Protein AF-A0A7S0TVT1-F1 (afdb_monomer_lite)

Structure (mmCIF, N/CA/C/O backbone):
data_AF-A0A7S0TVT1-F1
#
_entry.id   AF-A0A7S0TVT1-F1
#
loop_
_atom_site.group_PDB
_atom_site.id
_atom_site.type_symbol
_atom_site.label_atom_id
_atom_site.label_alt_id
_atom_site.label_comp_id
_atom_site.label_asym_id
_atom_site.label_entity_id
_atom_site.label_seq_id
_atom_site.pdbx_PDB_ins_code
_atom_site.Cartn_x
_atom_site.Cartn_y
_atom_site.Cartn_z
_atom_site.occupancy
_atom_site.B_iso_or_equiv
_atom_site.auth_seq_id
_atom_site.auth_comp_id
_atom_site.auth_asym_id
_atom_site.auth_atom_id
_atom_site.pdbx_PDB_model_num
ATOM 1 N N . MET A 1 1 ? 38.236 4.565 -8.431 1.00 35.81 1 MET A N 1
ATOM 2 C CA . MET A 1 1 ? 38.720 3.664 -9.499 1.00 35.81 1 MET A CA 1
ATOM 3 C C . MET A 1 1 ? 38.712 4.490 -10.775 1.00 35.81 1 MET A C 1
ATOM 5 O O . MET A 1 1 ? 37.723 5.168 -11.005 1.00 35.81 1 MET A O 1
ATOM 9 N N . TYR A 1 2 ? 39.865 4.589 -11.428 1.00 26.00 2 TYR A N 1
ATOM 10 C CA . TYR A 1 2 ? 40.323 5.717 -12.256 1.00 26.00 2 TYR A CA 1
ATOM 11 C C . TYR A 1 2 ? 39.729 5.741 -13.681 1.00 26.00 2 TYR A C 1
ATOM 13 O O . TYR A 1 2 ? 39.621 4.686 -14.297 1.00 26.00 2 TYR A O 1
ATOM 21 N N . CYS A 1 3 ? 39.462 6.937 -14.221 1.00 30.03 3 CYS A N 1
ATOM 22 C CA . CYS A 1 3 ? 39.584 7.220 -15.657 1.00 30.03 3 CYS A CA 1
ATOM 23 C C . CYS A 1 3 ? 40.890 8.002 -15.843 1.00 30.03 3 CYS A C 1
ATOM 25 O O . CYS A 1 3 ? 41.070 9.037 -15.202 1.00 30.03 3 CYS A O 1
ATOM 27 N N . ASP A 1 4 ? 41.799 7.478 -16.662 1.00 28.83 4 ASP A N 1
ATOM 28 C CA . ASP A 1 4 ? 43.035 8.153 -17.061 1.00 28.83 4 ASP A CA 1
ATOM 29 C C . ASP A 1 4 ? 42.751 9.072 -18.263 1.00 28.83 4 ASP A C 1
ATOM 31 O O . ASP A 1 4 ? 41.977 8.716 -19.151 1.00 28.83 4 ASP A O 1
ATOM 35 N N . GLN A 1 5 ? 43.298 10.287 -18.234 1.00 43.41 5 GLN A N 1
ATOM 36 C CA . GLN A 1 5 ? 42.805 11.474 -18.951 1.00 43.41 5 GLN A CA 1
ATOM 37 C C . GLN A 1 5 ? 43.668 11.910 -20.147 1.00 43.41 5 GLN A C 1
ATOM 39 O O . GLN A 1 5 ? 43.619 13.071 -20.550 1.00 43.41 5 GLN A O 1
ATOM 44 N N . THR A 1 6 ? 44.448 11.028 -20.762 1.00 43.75 6 THR A N 1
ATOM 45 C CA . THR A 1 6 ? 45.320 11.433 -21.874 1.00 43.75 6 THR A CA 1
ATOM 46 C C . THR A 1 6 ? 45.141 10.542 -23.091 1.00 43.75 6 THR A C 1
ATOM 48 O O . THR A 1 6 ? 45.865 9.570 -23.244 1.00 43.75 6 THR A O 1
ATOM 51 N N . GLU A 1 7 ? 44.184 10.889 -23.955 1.00 38.06 7 GLU A N 1
ATOM 52 C CA . GLU A 1 7 ? 44.387 10.988 -25.408 1.00 38.06 7 GLU A CA 1
ATOM 53 C C . GLU A 1 7 ? 43.174 11.675 -26.066 1.00 38.06 7 GLU A C 1
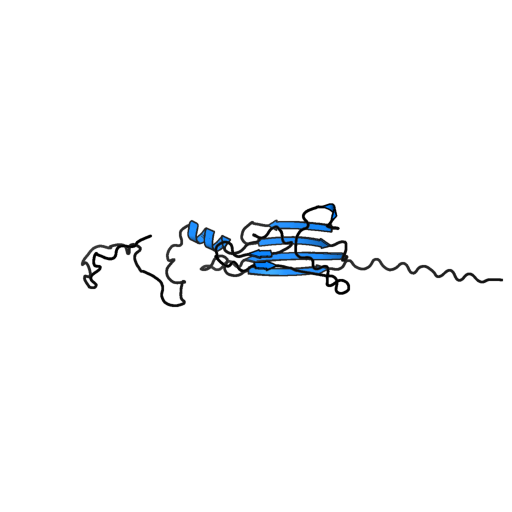ATOM 55 O O . GLU A 1 7 ? 42.013 11.484 -25.715 1.00 38.06 7 GLU A O 1
ATOM 60 N N . THR A 1 8 ? 43.491 12.618 -26.939 1.00 38.31 8 THR A N 1
ATOM 61 C CA . THR A 1 8 ? 42.702 13.778 -27.360 1.00 38.31 8 THR A CA 1
ATOM 62 C C . THR A 1 8 ? 41.548 13.460 -28.311 1.00 38.31 8 THR A C 1
ATOM 64 O O . THR A 1 8 ? 41.773 12.909 -29.387 1.00 38.31 8 THR A O 1
ATOM 67 N N . CYS A 1 9 ? 40.344 13.955 -28.010 1.00 34.72 9 CYS A N 1
ATOM 68 C CA . CYS A 1 9 ? 39.294 14.144 -29.014 1.00 34.72 9 CYS A CA 1
ATOM 69 C C . CYS A 1 9 ? 39.375 15.594 -29.528 1.00 34.72 9 CYS A C 1
ATOM 71 O O . CYS A 1 9 ? 38.790 16.508 -28.949 1.00 34.72 9 CYS A O 1
ATOM 73 N N . GLU A 1 10 ? 40.175 15.830 -30.573 1.00 35.28 10 GLU A N 1
ATOM 74 C CA . GLU A 1 10 ? 40.177 17.115 -31.282 1.00 35.28 10 GLU A CA 1
ATOM 75 C C . GLU A 1 10 ? 38.847 17.299 -32.027 1.00 35.28 10 GLU A C 1
ATOM 77 O O . GLU A 1 10 ? 38.457 16.492 -32.876 1.00 35.28 10 GLU A O 1
ATOM 82 N N . SER A 1 11 ? 38.149 18.393 -31.730 1.00 40.47 11 SER A N 1
ATOM 83 C CA . SER A 1 11 ? 36.954 18.807 -32.453 1.00 40.47 11 SER A CA 1
ATOM 84 C C . SER A 1 11 ? 37.325 19.301 -33.860 1.00 40.47 11 SER A C 1
ATOM 86 O O . SER A 1 11 ? 38.210 20.136 -34.029 1.00 40.47 11 SER A O 1
ATOM 88 N N . GLY A 1 12 ? 36.626 18.817 -34.897 1.00 40.41 12 GLY A N 1
ATOM 89 C CA . GLY A 1 12 ? 36.567 19.545 -36.176 1.00 40.41 12 GLY A CA 1
ATOM 90 C C . GLY A 1 12 ? 36.900 18.822 -37.486 1.00 40.41 12 GLY A C 1
ATOM 91 O O . GLY A 1 12 ? 37.073 19.508 -38.491 1.00 40.41 12 GLY A O 1
ATOM 92 N N . LYS A 1 13 ? 36.933 17.484 -37.573 1.00 33.34 13 LYS A N 1
ATOM 93 C CA . LYS A 1 13 ? 37.026 16.798 -38.883 1.00 33.34 13 LYS A CA 1
ATOM 94 C C . LYS A 1 13 ? 35.734 16.055 -39.232 1.00 33.34 13 LYS A C 1
ATOM 96 O O . LYS A 1 13 ? 35.492 14.948 -38.771 1.00 33.34 13 LYS A O 1
ATOM 101 N N . ARG A 1 14 ? 34.913 16.656 -40.107 1.00 36.62 14 ARG A N 1
ATOM 102 C CA . ARG A 1 14 ? 33.867 15.936 -40.859 1.00 36.62 14 ARG A CA 1
ATOM 103 C C . ARG A 1 14 ? 34.554 14.899 -41.751 1.00 36.62 14 ARG A C 1
ATOM 105 O O . ARG A 1 14 ? 35.272 15.292 -42.673 1.00 36.62 14 ARG A O 1
ATOM 112 N N . SER A 1 15 ? 34.328 13.605 -41.520 1.00 36.50 15 SER A N 1
ATOM 113 C CA . SER A 1 15 ? 34.697 12.600 -42.519 1.00 36.50 15 SER A CA 1
ATOM 114 C C . SER A 1 15 ? 33.777 12.759 -43.736 1.00 36.50 15 SER A C 1
ATOM 116 O O . SER A 1 15 ? 32.556 12.894 -43.628 1.00 36.50 15 SER A O 1
ATOM 118 N N . LYS A 1 16 ? 34.383 12.843 -44.921 1.00 37.91 16 LYS A N 1
ATOM 119 C CA . LYS A 1 16 ? 33.671 12.781 -46.196 1.00 37.91 16 LYS A CA 1
ATOM 120 C C . LYS A 1 16 ? 33.457 11.308 -46.538 1.00 37.91 16 LYS A C 1
ATOM 122 O O . LYS A 1 16 ? 34.429 10.607 -46.786 1.00 37.91 16 LYS A O 1
ATOM 127 N N . GLY A 1 17 ? 32.194 10.902 -46.640 1.00 39.94 17 GLY A N 1
ATOM 128 C CA . GLY A 1 17 ? 31.786 9.649 -47.273 1.00 39.94 17 GLY A CA 1
ATOM 129 C C . GLY A 1 17 ? 31.645 8.465 -46.316 1.00 39.94 17 GLY A C 1
ATOM 130 O O . GLY A 1 17 ? 32.581 8.103 -45.615 1.00 39.94 17 GLY A O 1
ATOM 131 N N . GLY A 1 18 ? 30.467 7.838 -46.364 1.00 34.38 18 GLY A N 1
ATOM 132 C CA . GLY A 1 18 ? 30.151 6.592 -45.666 1.00 34.38 18 GLY A CA 1
ATOM 133 C C . GLY A 1 18 ? 29.549 6.821 -44.283 1.00 34.38 18 GLY A C 1
ATOM 134 O O . GLY A 1 18 ? 30.147 7.474 -43.438 1.00 34.38 18 GLY A O 1
ATOM 135 N N . ALA A 1 19 ? 28.344 6.296 -44.068 1.00 43.12 19 ALA A N 1
ATOM 136 C CA . ALA A 1 19 ? 27.650 6.313 -42.789 1.00 43.12 19 ALA A CA 1
ATOM 137 C C . ALA A 1 19 ? 28.534 5.705 -41.684 1.00 43.12 19 ALA A C 1
ATOM 139 O O . ALA A 1 19 ? 28.788 4.503 -41.687 1.00 43.12 19 ALA A O 1
ATOM 140 N N . VAL A 1 20 ? 29.002 6.533 -40.748 1.00 36.84 20 VAL A N 1
ATOM 141 C CA . VAL A 1 20 ? 29.665 6.079 -39.521 1.00 36.84 20 VAL A CA 1
ATOM 142 C C . VAL A 1 20 ? 28.691 6.310 -38.376 1.00 36.84 20 VAL A C 1
ATOM 144 O O . VAL A 1 20 ? 28.258 7.434 -38.128 1.00 36.84 20 VAL A O 1
ATOM 147 N N . ALA A 1 21 ? 28.306 5.205 -37.746 1.00 34.56 21 ALA A N 1
ATOM 148 C CA . ALA A 1 21 ? 27.461 5.136 -36.570 1.00 34.56 21 ALA A CA 1
ATOM 149 C C . ALA A 1 21 ? 27.949 6.092 -35.470 1.00 34.56 21 ALA A C 1
ATOM 151 O O . ALA A 1 21 ? 29.133 6.097 -35.134 1.00 34.56 21 ALA A O 1
ATOM 152 N N . CYS A 1 22 ? 27.035 6.855 -34.866 1.00 34.41 22 CYS A N 1
ATOM 153 C CA . CYS A 1 22 ? 27.305 7.477 -33.574 1.00 34.41 22 CYS A CA 1
ATOM 154 C C . CYS A 1 22 ? 27.362 6.368 -32.517 1.00 34.41 22 CYS A C 1
ATOM 156 O O . CYS A 1 22 ? 26.340 5.946 -31.979 1.00 34.41 22 CYS A O 1
ATOM 158 N N . ALA A 1 23 ? 28.569 5.871 -32.261 1.00 35.09 23 ALA A N 1
ATOM 159 C CA . ALA A 1 23 ? 28.887 5.087 -31.084 1.00 35.09 23 ALA A CA 1
ATOM 160 C C . ALA A 1 23 ? 28.857 6.004 -29.849 1.00 35.09 23 ALA A C 1
ATOM 162 O O . ALA A 1 23 ? 29.608 6.968 -29.778 1.00 35.09 23 ALA A O 1
ATOM 163 N N . ALA A 1 24 ? 27.923 5.719 -28.943 1.00 41.53 24 ALA A N 1
ATOM 164 C CA . ALA A 1 24 ? 28.052 5.629 -27.482 1.00 41.53 24 ALA A CA 1
ATOM 165 C C . ALA A 1 24 ? 28.896 6.623 -26.639 1.00 41.53 24 ALA A C 1
ATOM 167 O O . ALA A 1 24 ? 29.018 6.363 -25.450 1.00 41.53 24 ALA A O 1
ATOM 168 N N . ASP A 1 25 ? 29.400 7.750 -27.147 1.00 42.38 25 ASP A N 1
ATOM 169 C CA . ASP A 1 25 ? 30.189 8.706 -26.345 1.00 42.38 25 ASP A CA 1
ATOM 170 C C . ASP A 1 25 ? 29.681 10.152 -26.461 1.00 42.38 25 ASP A C 1
ATOM 172 O O . ASP A 1 25 ? 30.307 11.032 -27.051 1.00 42.38 25 ASP A O 1
ATOM 176 N N . CYS A 1 26 ? 28.543 10.437 -25.831 1.00 33.75 26 CYS A N 1
ATOM 177 C CA . CYS A 1 26 ? 28.259 11.795 -25.363 1.00 33.75 26 CYS A CA 1
ATOM 178 C C . CYS A 1 26 ? 28.055 11.767 -23.846 1.00 33.75 26 CYS A C 1
ATOM 180 O O . CYS A 1 26 ? 27.252 11.000 -23.322 1.00 33.75 26 CYS A O 1
ATOM 182 N N . GLY A 1 27 ? 28.889 12.554 -23.163 1.00 32.09 27 GLY A N 1
ATOM 183 C CA . GLY A 1 27 ? 29.072 12.556 -21.722 1.00 32.09 27 GLY A CA 1
ATOM 184 C C . GLY A 1 27 ? 27.882 13.060 -20.905 1.00 32.09 27 GLY A C 1
ATOM 185 O O . GLY A 1 27 ? 26.773 13.254 -21.393 1.00 32.09 27 GLY A O 1
ATOM 186 N N . VAL A 1 28 ? 28.171 13.235 -19.615 1.00 36.97 28 VAL A N 1
ATOM 187 C CA . VAL A 1 28 ? 27.270 13.665 -18.540 1.00 36.97 28 VAL A CA 1
ATOM 188 C C . VAL A 1 28 ? 26.252 14.709 -19.010 1.00 36.97 28 VAL A C 1
ATOM 190 O O . VAL A 1 28 ? 26.617 15.765 -19.521 1.00 36.97 28 VAL A O 1
ATOM 193 N N . CYS A 1 29 ? 24.972 14.408 -18.788 1.00 33.81 29 CYS A N 1
ATOM 194 C CA . CYS A 1 29 ? 23.872 15.336 -19.000 1.00 33.81 29 CYS A CA 1
ATOM 195 C C . CYS A 1 29 ? 23.938 16.419 -17.917 1.00 33.81 29 CYS A C 1
ATOM 197 O O . CYS A 1 29 ? 23.536 16.189 -16.777 1.00 33.81 29 CYS A O 1
ATOM 199 N N . GLU A 1 30 ? 24.472 17.586 -18.255 1.00 38.09 30 GLU A N 1
ATOM 200 C CA . GLU A 1 30 ? 24.262 18.794 -17.466 1.00 38.09 30 GLU A CA 1
ATOM 201 C C . GLU A 1 30 ? 22.985 19.466 -17.998 1.00 38.09 30 GLU A C 1
ATOM 203 O O . GLU A 1 30 ? 22.888 19.757 -19.191 1.00 38.09 30 GLU A O 1
ATOM 208 N N . SER A 1 31 ? 22.012 19.674 -17.104 1.00 38.12 31 SER A N 1
ATOM 209 C CA . SER A 1 31 ? 20.649 20.222 -17.283 1.00 38.12 31 SER A CA 1
ATOM 210 C C . SER A 1 31 ? 19.486 19.212 -17.305 1.00 38.12 31 SER A C 1
ATOM 212 O O . SER A 1 31 ? 19.584 18.099 -17.818 1.00 38.12 31 SER A O 1
ATOM 214 N N . ASP A 1 32 ? 18.380 19.643 -16.685 1.00 37.50 32 ASP A N 1
ATOM 215 C CA . ASP A 1 32 ? 17.195 18.912 -16.197 1.00 37.50 32 ASP A CA 1
ATOM 216 C C . ASP A 1 32 ? 16.310 18.220 -17.261 1.00 37.50 32 ASP A C 1
ATOM 218 O O . ASP A 1 32 ? 15.086 18.154 -17.137 1.00 37.50 32 ASP A O 1
ATOM 222 N N . GLN A 1 33 ? 16.895 17.665 -18.320 1.00 42.84 33 GLN A N 1
ATOM 223 C CA . GLN A 1 33 ? 16.172 16.934 -19.363 1.00 42.84 33 GLN A CA 1
ATOM 224 C C . GLN A 1 33 ? 16.833 15.585 -19.665 1.00 42.84 33 GLN A C 1
ATOM 226 O O . GLN A 1 33 ? 17.321 15.329 -20.762 1.00 42.84 33 GLN A O 1
ATOM 231 N N . ALA A 1 34 ? 16.769 14.662 -18.704 1.00 41.03 34 ALA A N 1
ATOM 232 C CA . ALA A 1 34 ? 17.115 13.248 -18.885 1.00 41.03 34 ALA A CA 1
ATOM 233 C C . ALA A 1 34 ? 16.069 12.465 -19.723 1.00 41.03 34 ALA A C 1
ATOM 235 O O . ALA A 1 34 ? 15.710 11.338 -19.386 1.00 41.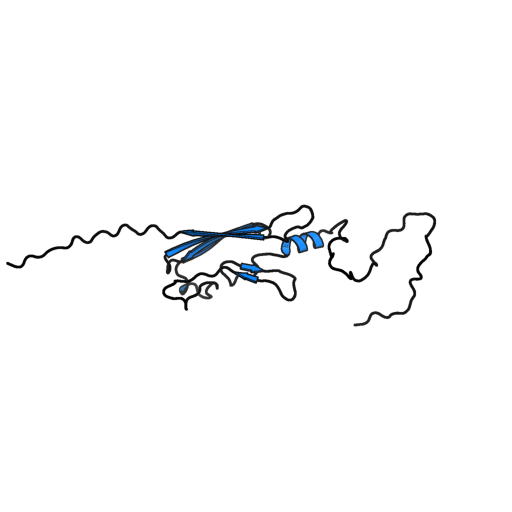03 34 ALA A O 1
ATOM 236 N N . LEU A 1 35 ? 15.534 13.069 -20.791 1.00 44.19 35 LEU A N 1
ATOM 237 C CA . LEU A 1 35 ? 14.428 12.528 -21.598 1.00 44.19 35 LEU A CA 1
ATOM 238 C C . LEU A 1 35 ? 14.769 12.329 -23.086 1.00 44.19 35 LEU A C 1
ATOM 240 O O . LEU A 1 35 ? 13.912 11.877 -23.839 1.00 44.19 35 LEU A O 1
ATOM 244 N N . GLN A 1 36 ? 16.002 12.614 -23.521 1.00 37.62 36 GLN A N 1
ATOM 245 C CA . GLN A 1 36 ? 16.337 12.713 -24.951 1.00 37.62 36 GLN A CA 1
ATOM 246 C C . GLN A 1 36 ? 17.435 11.742 -25.447 1.00 37.62 36 GLN A C 1
ATOM 248 O O . GLN A 1 36 ? 18.129 12.073 -26.404 1.00 37.62 36 GLN A O 1
ATOM 253 N N . CYS A 1 37 ? 17.597 10.545 -24.861 1.00 40.78 37 CYS A N 1
ATOM 254 C CA . CYS A 1 37 ? 18.607 9.571 -25.335 1.00 40.78 37 CYS A CA 1
ATOM 255 C C . CYS A 1 37 ? 18.092 8.161 -25.699 1.00 40.78 37 CYS A C 1
ATOM 257 O O . CYS A 1 37 ? 18.888 7.347 -26.158 1.00 40.78 37 CYS A O 1
ATOM 259 N N . ASP A 1 38 ? 16.796 7.855 -25.592 1.00 44.06 38 ASP A N 1
ATOM 260 C CA . ASP A 1 38 ? 16.301 6.483 -25.814 1.00 44.06 38 ASP A CA 1
ATOM 261 C C . ASP A 1 38 ? 15.573 6.344 -27.163 1.00 44.06 38 ASP A C 1
ATOM 263 O O . ASP A 1 38 ? 14.367 6.110 -27.215 1.00 44.06 38 ASP A O 1
ATOM 267 N N . ALA A 1 39 ? 16.291 6.503 -28.280 1.00 44.69 39 ALA A N 1
ATOM 268 C CA . ALA A 1 39 ? 15.697 6.295 -29.608 1.00 44.69 39 ALA A CA 1
ATOM 269 C C . ALA A 1 39 ? 15.439 4.811 -29.941 1.00 44.69 39 ALA A C 1
ATOM 271 O O . ALA A 1 39 ? 14.624 4.541 -30.812 1.00 44.69 39 ALA A O 1
ATOM 272 N N . GLU A 1 40 ? 16.027 3.856 -29.210 1.00 50.34 40 GLU A N 1
ATOM 273 C CA . GLU A 1 40 ? 15.611 2.445 -29.190 1.00 50.34 40 GLU A CA 1
ATOM 274 C C . GLU A 1 40 ? 15.897 1.859 -27.799 1.00 50.34 40 GLU A C 1
ATOM 276 O O . GLU A 1 40 ? 16.964 1.305 -27.536 1.00 50.34 40 GLU A O 1
ATOM 281 N N . ALA A 1 41 ? 14.966 2.028 -26.856 1.00 57.38 41 ALA A N 1
ATOM 282 C CA . ALA A 1 41 ? 15.104 1.431 -25.532 1.00 57.38 41 ALA A CA 1
ATOM 283 C C . ALA A 1 41 ? 15.167 -0.103 -25.660 1.00 57.38 41 ALA A C 1
ATOM 285 O O . ALA A 1 41 ? 14.171 -0.754 -25.980 1.00 57.38 41 ALA A O 1
ATOM 286 N N . GLY A 1 42 ? 16.340 -0.686 -25.398 1.00 65.75 42 GLY A N 1
ATOM 287 C CA . GLY A 1 42 ? 16.508 -2.136 -25.334 1.00 65.75 42 GLY A CA 1
ATOM 288 C C . GLY A 1 42 ? 15.556 -2.780 -24.316 1.00 65.75 42 GLY A C 1
ATOM 289 O O . GLY A 1 42 ? 15.042 -2.121 -23.408 1.00 65.75 42 GLY A O 1
ATOM 290 N N . PHE A 1 43 ? 15.332 -4.091 -24.444 1.00 69.81 43 PHE A N 1
ATOM 291 C CA . PHE A 1 43 ? 14.413 -4.853 -23.582 1.00 69.81 43 PHE A CA 1
ATOM 292 C C . PHE A 1 43 ? 14.637 -4.604 -22.079 1.00 69.81 43 PHE A C 1
ATOM 294 O O . PHE A 1 43 ? 13.673 -4.452 -21.327 1.00 69.81 43 PHE A O 1
ATOM 301 N N . ASP A 1 44 ? 15.897 -4.504 -21.650 1.00 78.69 44 ASP A N 1
ATOM 302 C CA . ASP A 1 44 ? 16.260 -4.239 -20.255 1.00 78.69 44 ASP A CA 1
ATOM 303 C C . ASP A 1 44 ? 15.789 -2.857 -19.774 1.00 78.69 44 ASP A C 1
ATOM 305 O O . ASP A 1 44 ? 15.189 -2.734 -18.705 1.00 78.69 44 ASP A O 1
ATOM 309 N N . THR A 1 45 ? 15.952 -1.819 -20.599 1.00 77.62 45 THR A N 1
ATOM 310 C CA . THR A 1 45 ? 15.493 -0.458 -20.289 1.00 77.62 45 THR A CA 1
ATOM 311 C C . THR A 1 45 ? 13.975 -0.408 -20.141 1.00 77.62 45 THR A 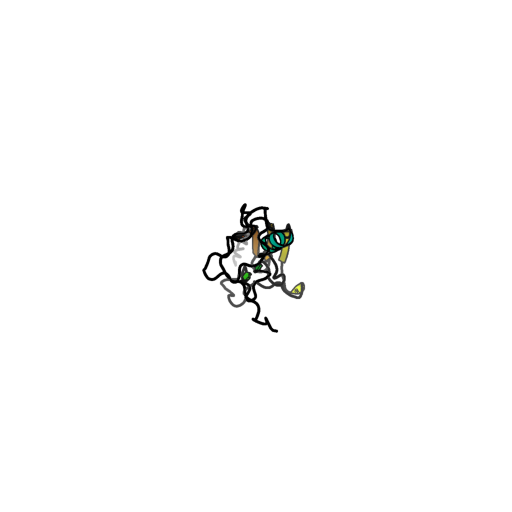C 1
ATOM 313 O O . THR A 1 45 ? 13.464 0.155 -19.168 1.00 77.62 45 THR A O 1
ATOM 316 N N . LEU A 1 46 ? 13.240 -1.058 -21.048 1.00 78.12 46 LEU A N 1
ATOM 317 C CA . LEU A 1 46 ? 11.778 -1.143 -20.986 1.00 78.12 46 LEU A CA 1
ATOM 318 C C . LEU A 1 46 ? 11.297 -1.916 -19.750 1.00 78.12 46 LEU A C 1
ATOM 320 O O . LEU A 1 46 ? 10.366 -1.482 -19.064 1.00 78.12 46 LEU A O 1
ATOM 324 N N . TYR A 1 47 ? 11.950 -3.034 -19.428 1.00 81.62 47 TYR A N 1
ATOM 325 C CA . TYR A 1 47 ? 11.652 -3.816 -18.231 1.00 81.62 47 TYR A CA 1
ATOM 326 C C . TYR A 1 47 ? 11.926 -3.017 -16.952 1.00 81.62 47 TYR A C 1
ATOM 328 O O . TYR A 1 47 ? 11.069 -2.946 -16.066 1.00 81.62 47 TYR A O 1
ATOM 336 N N . ARG A 1 48 ? 13.085 -2.355 -16.869 1.00 81.06 48 ARG A N 1
ATOM 337 C CA . ARG A 1 48 ? 13.460 -1.506 -15.735 1.00 81.06 48 ARG A CA 1
ATOM 338 C C . ARG A 1 48 ? 12.459 -0.377 -15.539 1.00 81.06 48 ARG A C 1
ATOM 340 O O . ARG A 1 48 ? 12.021 -0.169 -14.410 1.00 81.06 48 ARG A O 1
ATOM 347 N N . ASN A 1 49 ? 12.054 0.290 -16.622 1.00 82.06 49 ASN A N 1
ATOM 348 C CA . ASN A 1 49 ? 11.045 1.348 -16.593 1.00 82.06 49 ASN A CA 1
ATOM 349 C C . ASN A 1 49 ? 9.714 0.819 -16.049 1.00 82.06 49 ASN A C 1
ATOM 351 O O . ASN A 1 49 ? 9.219 1.316 -15.036 1.00 82.06 49 ASN A O 1
ATOM 355 N N . ARG A 1 50 ? 9.214 -0.291 -16.607 1.00 82.69 50 ARG A N 1
ATOM 356 C CA . ARG A 1 50 ? 7.982 -0.939 -16.139 1.00 82.69 50 ARG A CA 1
ATOM 357 C C . ARG A 1 50 ? 8.048 -1.359 -14.674 1.00 82.69 50 ARG A C 1
ATOM 359 O O . ARG A 1 50 ? 7.014 -1.355 -14.015 1.00 82.69 50 ARG A O 1
ATOM 366 N N . MET A 1 51 ? 9.219 -1.719 -14.152 1.00 87.75 51 MET A N 1
ATOM 367 C CA . MET A 1 51 ? 9.401 -2.190 -12.774 1.00 87.75 51 MET A CA 1
ATOM 368 C C . MET A 1 51 ? 9.827 -1.092 -11.785 1.00 87.75 51 MET A C 1
ATOM 370 O O . MET A 1 51 ? 10.071 -1.418 -10.620 1.00 87.75 51 MET A O 1
ATOM 374 N N . LYS A 1 52 ? 9.880 0.186 -12.198 1.00 88.31 52 LYS A N 1
ATOM 375 C CA . LYS A 1 52 ? 10.249 1.325 -11.330 1.00 88.31 52 LYS A CA 1
ATOM 376 C C . LYS A 1 52 ? 9.430 1.356 -10.041 1.00 88.31 52 LYS A C 1
ATOM 378 O O . LYS A 1 52 ? 10.010 1.344 -8.960 1.00 88.31 52 LYS A O 1
ATOM 383 N N . TRP A 1 53 ? 8.104 1.310 -10.151 1.00 91.62 53 TRP A N 1
ATOM 384 C CA . TRP A 1 53 ? 7.181 1.286 -9.012 1.00 91.62 53 TRP A CA 1
ATOM 385 C C . TRP A 1 53 ? 6.484 -0.057 -8.871 1.00 91.62 53 TRP A C 1
ATOM 387 O O . TRP A 1 53 ? 6.127 -0.683 -9.870 1.00 91.62 53 TRP A O 1
ATOM 397 N N . GLY A 1 54 ? 6.233 -0.475 -7.637 1.00 93.19 54 GLY A N 1
ATOM 398 C CA . GLY A 1 54 ? 5.462 -1.678 -7.350 1.00 93.19 54 GLY A CA 1
ATOM 399 C C . GLY A 1 54 ? 5.244 -1.888 -5.859 1.00 93.19 54 GLY A C 1
ATOM 400 O O . GLY A 1 54 ? 5.697 -1.101 -5.026 1.00 93.19 54 GLY A O 1
ATOM 401 N N . THR A 1 55 ? 4.568 -2.980 -5.531 1.00 95.12 55 THR A N 1
ATOM 402 C CA . THR A 1 55 ? 4.195 -3.418 -4.178 1.00 95.12 55 THR A CA 1
ATOM 403 C C . THR A 1 55 ? 5.366 -4.096 -3.447 1.00 95.12 55 THR A C 1
ATOM 405 O O . THR A 1 55 ? 5.240 -5.161 -2.853 1.00 95.12 55 THR A O 1
ATOM 408 N N . TYR A 1 56 ? 6.555 -3.485 -3.495 1.00 94.62 56 TYR A N 1
ATOM 409 C CA . TYR A 1 56 ? 7.814 -4.100 -3.043 1.00 94.62 56 TYR A CA 1
ATOM 410 C C . TYR A 1 56 ? 8.062 -4.053 -1.525 1.00 94.62 56 TYR A C 1
ATOM 412 O O . TYR A 1 56 ? 9.153 -4.401 -1.075 1.00 94.62 56 TYR A O 1
ATOM 420 N N . ALA A 1 57 ? 7.089 -3.617 -0.723 1.00 94.56 57 ALA A N 1
ATOM 421 C CA . ALA A 1 57 ? 7.162 -3.640 0.738 1.00 94.56 57 ALA A CA 1
ATOM 422 C C . ALA A 1 57 ? 6.073 -4.576 1.311 1.00 94.56 57 ALA A C 1
ATOM 424 O O . ALA A 1 57 ? 5.054 -4.105 1.813 1.00 94.56 57 ALA A O 1
ATOM 425 N N . PRO A 1 58 ? 6.289 -5.908 1.256 1.00 93.31 58 PRO A N 1
ATOM 426 C CA . PRO A 1 58 ? 5.282 -6.914 1.624 1.00 93.31 58 PRO A CA 1
ATOM 427 C C . PRO A 1 58 ? 4.955 -6.965 3.125 1.00 93.31 58 PRO A C 1
ATOM 429 O O . PRO A 1 58 ? 3.961 -7.562 3.515 1.00 93.31 58 PRO A O 1
ATOM 432 N N . HIS A 1 59 ? 5.776 -6.340 3.974 1.00 93.62 59 HIS A N 1
ATOM 433 C CA . HIS A 1 59 ? 5.520 -6.209 5.412 1.00 93.62 59 HIS A CA 1
ATOM 434 C C . HIS A 1 59 ? 4.450 -5.148 5.737 1.00 93.62 59 HIS A C 1
ATOM 436 O O . HIS A 1 59 ? 4.068 -4.993 6.895 1.00 93.62 59 HIS A O 1
ATOM 442 N N . LEU A 1 60 ? 3.988 -4.390 4.738 1.00 95.75 60 LEU A N 1
ATOM 443 C CA . LEU A 1 60 ? 2.930 -3.390 4.856 1.00 95.75 60 LEU A CA 1
ATOM 444 C C . LEU A 1 60 ? 1.675 -3.890 4.151 1.00 95.75 60 LEU A C 1
ATOM 446 O O . LEU A 1 60 ? 1.775 -4.533 3.108 1.00 95.75 60 LEU A O 1
ATOM 450 N N . PHE A 1 61 ? 0.501 -3.552 4.686 1.00 94.88 61 PHE A N 1
ATOM 451 C CA . PHE A 1 61 ? -0.766 -4.004 4.112 1.00 94.88 61 PHE A CA 1
ATOM 452 C C . PHE A 1 61 ? -0.930 -3.556 2.663 1.00 94.88 61 PHE A C 1
ATOM 454 O O . PHE A 1 61 ? -1.160 -4.393 1.802 1.00 94.88 61 PHE A O 1
ATOM 461 N N . CYS A 1 62 ? -0.774 -2.263 2.387 1.00 95.75 62 CYS A N 1
ATOM 462 C CA . CYS A 1 62 ? -0.844 -1.715 1.038 1.00 95.75 62 CYS A CA 1
ATOM 463 C C . CYS A 1 62 ? 0.215 -0.627 0.893 1.00 95.75 62 CYS A C 1
ATOM 465 O O . CYS A 1 62 ? 0.139 0.411 1.553 1.00 95.75 62 CYS A O 1
ATOM 467 N N . SER A 1 63 ? 1.204 -0.864 0.033 1.00 95.62 63 SER A N 1
ATOM 468 C CA . SER A 1 63 ? 2.303 0.071 -0.187 1.00 95.62 63 SER A CA 1
ATOM 469 C C . SER A 1 63 ? 2.800 0.071 -1.630 1.00 95.62 63 SER A C 1
ATOM 471 O O . SER A 1 63 ? 2.679 -0.921 -2.349 1.00 95.62 63 SER A O 1
ATOM 473 N N . VAL A 1 64 ? 3.380 1.198 -2.044 1.00 95.31 64 VAL A N 1
ATOM 474 C CA . VAL A 1 64 ? 4.032 1.387 -3.342 1.00 95.31 64 VAL A CA 1
ATOM 475 C C . VAL A 1 64 ? 5.425 1.954 -3.095 1.00 95.31 64 VAL A C 1
ATOM 477 O O . VAL A 1 64 ? 5.581 2.956 -2.397 1.00 95.31 64 VAL A O 1
ATOM 480 N N . ARG A 1 65 ? 6.451 1.304 -3.649 1.00 93.62 65 ARG A N 1
ATOM 481 C CA . ARG A 1 65 ? 7.861 1.660 -3.446 1.00 93.62 65 ARG A CA 1
ATOM 482 C C . ARG A 1 65 ? 8.608 1.744 -4.770 1.00 93.62 65 ARG A C 1
ATOM 484 O O . ARG A 1 65 ? 8.380 0.926 -5.663 1.00 93.62 65 ARG A O 1
ATOM 491 N N . HIS A 1 66 ? 9.541 2.687 -4.868 1.00 91.06 66 HIS A N 1
ATOM 492 C CA . HIS A 1 66 ? 10.481 2.744 -5.985 1.00 91.06 66 HIS A CA 1
ATOM 493 C C . HIS A 1 66 ? 11.577 1.665 -5.848 1.00 91.06 66 HIS A C 1
ATOM 495 O O . HIS A 1 66 ? 12.203 1.544 -4.795 1.00 91.06 66 HIS A O 1
ATOM 501 N N . LYS A 1 67 ? 11.844 0.883 -6.902 1.00 87.44 67 LYS A N 1
ATOM 502 C CA . LYS A 1 67 ? 12.761 -0.275 -6.863 1.00 87.44 67 LYS A CA 1
ATOM 503 C C . LYS A 1 67 ? 14.243 0.100 -6.864 1.00 87.44 67 LYS A C 1
ATOM 505 O O . LYS A 1 67 ? 15.019 -0.499 -6.133 1.00 87.44 67 LYS A O 1
ATOM 510 N N . THR A 1 68 ? 14.639 1.049 -7.713 1.00 79.88 68 THR A N 1
ATOM 511 C CA . THR A 1 68 ? 16.055 1.280 -8.073 1.00 79.88 68 THR A CA 1
ATOM 512 C C . THR A 1 68 ? 16.649 2.587 -7.550 1.00 79.88 68 THR A C 1
ATOM 514 O O . THR A 1 68 ? 17.826 2.844 -7.774 1.00 79.88 68 THR A O 1
ATOM 517 N N . HIS A 1 69 ? 15.866 3.429 -6.870 1.00 81.19 69 HIS A N 1
ATOM 518 C CA . HIS A 1 69 ? 16.358 4.725 -6.405 1.00 81.19 69 HIS A CA 1
ATOM 519 C C . HIS A 1 69 ? 17.113 4.520 -5.082 1.00 81.19 69 HIS A C 1
ATOM 521 O O . HIS A 1 69 ? 16.593 3.801 -4.224 1.00 81.19 69 HIS A O 1
ATOM 527 N N . PRO A 1 70 ? 18.296 5.132 -4.881 1.00 78.75 70 PRO A N 1
ATOM 528 C CA . PRO A 1 70 ? 19.092 4.958 -3.660 1.00 78.75 70 PRO A CA 1
ATOM 529 C C . PRO A 1 70 ? 18.357 5.440 -2.401 1.00 78.75 70 PRO A C 1
ATOM 531 O O . PRO A 1 70 ? 18.530 4.880 -1.322 1.00 78.75 70 PRO A O 1
ATOM 534 N N . GLN A 1 71 ? 17.484 6.438 -2.553 1.00 83.56 71 GLN A N 1
ATOM 535 C CA . GLN A 1 71 ? 16.535 6.888 -1.533 1.00 83.56 71 GLN A CA 1
ATOM 536 C C . GLN A 1 71 ? 15.112 6.660 -2.056 1.00 83.56 71 GLN A C 1
ATOM 538 O O . GLN A 1 71 ? 14.535 7.559 -2.670 1.00 83.56 71 GLN A O 1
ATOM 543 N N . PRO A 1 72 ? 14.572 5.436 -1.957 1.00 84.69 72 PRO A N 1
ATOM 544 C CA . PRO A 1 72 ? 13.316 5.109 -2.608 1.00 84.69 72 PRO A CA 1
ATOM 545 C C . PRO A 1 72 ? 12.147 5.756 -1.872 1.00 84.69 72 PRO A C 1
ATOM 547 O O . PRO A 1 72 ? 11.988 5.576 -0.665 1.00 84.69 72 PRO A O 1
ATOM 550 N N . LEU A 1 73 ? 11.289 6.453 -2.617 1.00 90.50 73 LEU A N 1
ATOM 551 C CA . LEU A 1 73 ? 10.003 6.891 -2.092 1.00 90.50 73 LEU A CA 1
ATOM 552 C C . LEU A 1 73 ? 9.145 5.659 -1.771 1.00 90.50 73 LEU A C 1
ATOM 554 O O . LEU A 1 73 ? 9.055 4.722 -2.575 1.00 90.50 73 LEU A O 1
ATOM 558 N N . LEU A 1 74 ? 8.521 5.681 -0.596 1.00 93.94 74 LEU A N 1
ATOM 559 C CA . LEU A 1 74 ? 7.583 4.675 -0.113 1.00 93.94 74 LEU A CA 1
ATOM 560 C C . LEU A 1 74 ? 6.280 5.376 0.278 1.00 93.94 74 LEU A C 1
ATOM 562 O O . LEU A 1 74 ? 6.279 6.215 1.174 1.00 93.94 74 LEU A O 1
ATOM 566 N N . ALA A 1 75 ? 5.181 5.000 -0.367 1.00 94.75 75 ALA A N 1
ATOM 567 C CA . ALA A 1 75 ? 3.832 5.400 0.016 1.00 94.75 75 ALA A CA 1
ATOM 568 C C . ALA A 1 75 ? 3.106 4.196 0.629 1.00 94.75 75 ALA A C 1
ATOM 570 O O . ALA A 1 75 ? 3.185 3.096 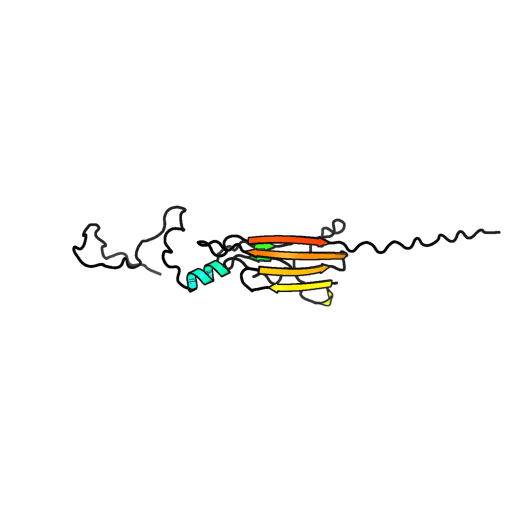0.083 1.00 94.75 75 ALA A O 1
ATOM 571 N N . SER A 1 76 ? 2.411 4.385 1.754 1.00 95.88 76 SER A N 1
ATOM 572 C CA . SER A 1 76 ? 1.685 3.316 2.454 1.00 95.88 76 SER A CA 1
ATOM 573 C C . SER A 1 76 ? 0.315 3.788 2.915 1.00 95.88 76 SER A C 1
ATOM 575 O O . SER A 1 76 ? 0.162 4.931 3.341 1.00 95.88 76 SER A O 1
ATOM 577 N N . LEU A 1 77 ? -0.657 2.878 2.890 1.00 96.31 77 LEU A N 1
ATOM 578 C CA . LEU A 1 77 ? -1.943 3.057 3.556 1.00 96.31 77 LEU A CA 1
ATOM 579 C C . LEU A 1 77 ? -1.777 2.843 5.064 1.00 96.31 77 LEU A C 1
ATOM 581 O O . LEU A 1 77 ? -1.094 1.906 5.488 1.00 96.31 77 LEU A O 1
ATOM 585 N N . MET A 1 78 ? -2.415 3.703 5.854 1.00 96.00 78 MET A N 1
ATOM 586 C CA . MET A 1 78 ? -2.549 3.556 7.300 1.00 96.00 78 MET A CA 1
ATOM 587 C C . MET A 1 78 ? -3.986 3.876 7.704 1.00 96.00 78 MET A C 1
ATOM 589 O O . MET A 1 78 ? -4.605 4.760 7.112 1.00 96.00 78 MET A O 1
ATOM 593 N N . TRP A 1 79 ? -4.509 3.179 8.707 1.00 95.50 79 TRP A N 1
ATOM 594 C CA . TRP A 1 79 ? -5.826 3.457 9.283 1.00 95.50 79 TRP A CA 1
ATOM 595 C C . TRP A 1 79 ? -5.835 3.127 10.774 1.00 95.50 79 TRP A C 1
ATOM 597 O O . TRP A 1 79 ? -4.986 2.382 11.266 1.00 95.50 79 TRP A O 1
ATOM 607 N N . TYR A 1 80 ? -6.764 3.717 11.514 1.00 94.75 80 TYR A N 1
ATOM 608 C CA . TYR A 1 80 ? -6.856 3.553 12.959 1.00 94.75 80 TYR A CA 1
ATOM 609 C C . TYR A 1 80 ? -8.271 3.856 13.449 1.00 94.75 80 TYR A C 1
ATOM 611 O O . TYR A 1 80 ? -9.086 4.425 12.726 1.00 94.75 80 TYR A O 1
ATOM 619 N N . ASP A 1 81 ? -8.537 3.449 14.684 1.00 92.19 81 ASP A N 1
ATOM 620 C CA . ASP A 1 81 ? -9.748 3.788 15.423 1.00 92.19 81 ASP A CA 1
ATOM 621 C C . ASP A 1 81 ? -9.575 5.168 16.062 1.00 92.19 81 ASP A C 1
ATOM 623 O O . ASP A 1 81 ? -8.615 5.372 16.805 1.00 92.19 81 ASP A O 1
ATOM 627 N N . VAL A 1 82 ? -10.489 6.104 15.806 1.00 90.81 82 VAL A N 1
ATOM 628 C CA . VAL A 1 82 ? -10.413 7.467 16.359 1.00 90.81 82 VAL A CA 1
ATOM 629 C C . VAL A 1 82 ? -10.404 7.454 17.893 1.00 90.81 82 VAL A C 1
ATOM 631 O O . VAL A 1 82 ? -9.764 8.311 18.500 1.00 90.81 82 VAL A O 1
ATOM 634 N N . GLU A 1 83 ? -11.036 6.460 18.526 1.00 92.94 83 GLU A N 1
ATOM 635 C CA . GLU A 1 83 ? -11.031 6.296 19.987 1.00 92.94 83 GLU A CA 1
ATOM 636 C C . GLU A 1 83 ? -9.722 5.689 20.521 1.00 92.94 83 GLU A C 1
ATOM 638 O O . GLU A 1 83 ? -9.408 5.823 21.705 1.00 92.94 83 GLU A O 1
ATOM 643 N N . ARG A 1 84 ? -8.940 5.025 19.660 1.00 90.69 84 ARG A N 1
ATOM 644 C CA . ARG A 1 84 ? -7.670 4.354 19.996 1.00 90.69 84 ARG A CA 1
ATOM 645 C C . ARG A 1 84 ? -6.562 4.751 19.005 1.00 90.69 84 ARG A C 1
ATOM 647 O O . ARG A 1 84 ? -6.081 3.906 18.240 1.00 90.69 84 ARG A O 1
ATOM 654 N N . PRO A 1 85 ? -6.145 6.035 18.992 1.00 89.88 85 PRO A N 1
ATOM 655 C CA . PRO A 1 85 ? -5.183 6.571 18.022 1.00 89.88 85 PRO A CA 1
ATOM 656 C C . PRO A 1 85 ? -3.766 6.001 18.172 1.00 89.88 85 PRO A C 1
ATOM 658 O O . PRO A 1 85 ? -2.960 6.095 17.251 1.00 89.88 85 PRO A O 1
ATOM 661 N N . ASP A 1 86 ? -3.457 5.376 19.308 1.00 90.94 86 ASP A N 1
ATOM 662 C CA . ASP A 1 86 ? -2.218 4.636 19.548 1.00 90.94 86 ASP A CA 1
ATOM 663 C C . ASP A 1 86 ? -2.121 3.348 18.708 1.00 90.94 86 ASP A C 1
ATOM 665 O O . ASP A 1 86 ? -1.024 2.845 18.457 1.00 90.94 86 ASP A O 1
ATOM 669 N N . LYS A 1 87 ? -3.255 2.827 18.218 1.00 90.12 87 LYS A N 1
ATOM 670 C CA . LYS A 1 87 ? -3.342 1.560 17.476 1.00 90.12 87 LYS A CA 1
ATOM 671 C C . LYS A 1 87 ? -3.451 1.763 15.966 1.00 90.12 87 LYS A C 1
ATOM 673 O O . LYS A 1 87 ? -4.422 1.342 15.328 1.00 90.12 87 LYS A O 1
ATOM 678 N N . VAL A 1 88 ? -2.426 2.379 15.379 1.00 93.94 88 VAL A N 1
ATOM 679 C CA . VAL A 1 88 ? -2.334 2.564 13.923 1.00 93.94 88 VAL A CA 1
ATOM 680 C C . VAL A 1 88 ? -1.995 1.253 13.217 1.00 93.94 88 VAL A C 1
ATOM 682 O O . VAL A 1 88 ? -0.998 0.595 13.517 1.00 93.94 88 VAL A O 1
ATOM 685 N N . ARG A 1 89 ? -2.808 0.896 12.224 1.00 93.81 89 ARG A N 1
ATOM 686 C CA . ARG A 1 89 ? -2.634 -0.279 11.369 1.00 93.81 89 ARG A CA 1
ATOM 687 C C . ARG A 1 89 ? -1.974 0.136 10.066 1.00 93.81 89 ARG A C 1
ATOM 689 O O . ARG A 1 89 ? -2.421 1.064 9.400 1.00 93.81 89 ARG A O 1
ATOM 696 N N . TYR A 1 90 ? -0.882 -0.543 9.733 1.00 94.56 90 TYR A N 1
ATOM 697 C CA . TYR A 1 90 ? -0.110 -0.315 8.505 1.00 94.56 90 TYR A CA 1
ATOM 698 C C . TYR A 1 90 ? 0.801 -1.504 8.180 1.00 94.56 90 TYR A C 1
ATOM 700 O O . TYR A 1 90 ? 0.977 -1.847 7.012 1.00 94.56 90 TYR A O 1
ATOM 708 N N . LYS A 1 91 ? 1.340 -2.162 9.213 1.00 94.75 91 LYS A N 1
ATOM 709 C CA . LYS A 1 91 ? 2.141 -3.388 9.113 1.00 94.75 91 LYS A CA 1
ATOM 710 C C . LYS A 1 91 ? 1.282 -4.640 9.194 1.00 94.75 91 LYS A C 1
ATOM 712 O O . LYS A 1 91 ? 0.387 -4.720 10.031 1.00 94.75 91 LYS A O 1
ATOM 717 N N . VAL A 1 92 ? 1.634 -5.622 8.372 1.00 91.69 92 VAL A N 1
ATOM 718 C CA . VAL A 1 92 ? 1.120 -6.986 8.481 1.00 91.69 92 VAL A CA 1
ATOM 719 C C . VAL A 1 92 ? 1.719 -7.625 9.739 1.00 91.69 92 VAL A C 1
ATOM 721 O O . VAL A 1 92 ? 2.939 -7.554 9.911 1.00 91.69 92 VAL A O 1
ATOM 724 N N . PRO A 1 93 ? 0.912 -8.228 10.626 1.00 88.44 93 PRO A N 1
ATOM 725 C CA . PRO A 1 93 ? 1.453 -8.855 11.823 1.00 88.44 93 PRO A CA 1
ATOM 726 C C . PRO A 1 93 ? 2.274 -10.111 11.515 1.00 88.44 93 PRO A C 1
ATOM 728 O O . PRO A 1 93 ? 1.944 -10.870 10.608 1.00 88.44 93 PRO A O 1
ATOM 731 N N . GLU A 1 94 ? 3.334 -10.342 12.292 1.00 83.06 94 GLU A N 1
ATOM 732 C CA . GLU A 1 94 ? 4.237 -11.492 12.109 1.00 83.06 94 GLU A CA 1
ATOM 733 C C . GLU A 1 94 ? 3.566 -12.831 12.452 1.00 83.06 94 GLU A C 1
ATOM 735 O O . GLU A 1 94 ? 3.879 -13.856 11.848 1.00 83.06 94 GLU A O 1
ATOM 740 N N . THR A 1 95 ? 2.610 -12.813 13.386 1.00 80.50 95 THR A N 1
ATOM 741 C CA . THR A 1 95 ? 1.893 -14.003 13.860 1.00 80.50 95 THR A CA 1
ATOM 742 C C . THR A 1 95 ? 0.413 -13.908 13.513 1.00 80.50 95 THR A C 1
ATOM 744 O O . THR A 1 95 ? -0.237 -12.904 13.822 1.00 80.50 95 THR A O 1
ATOM 747 N N . SER A 1 96 ? -0.146 -14.983 12.947 1.00 71.75 96 SER A N 1
ATOM 748 C CA . SER A 1 96 ? -1.560 -15.076 12.546 1.00 71.75 96 SER A CA 1
ATOM 749 C C . SER A 1 96 ? -2.547 -14.750 13.666 1.00 71.75 96 SER A C 1
ATOM 751 O O . SER A 1 96 ? -3.606 -14.195 13.403 1.00 71.75 96 SER A O 1
ATOM 753 N N . ASP A 1 97 ? -2.184 -15.039 14.915 1.00 74.25 97 ASP A N 1
ATOM 754 C CA . ASP A 1 97 ? -3.077 -14.919 16.075 1.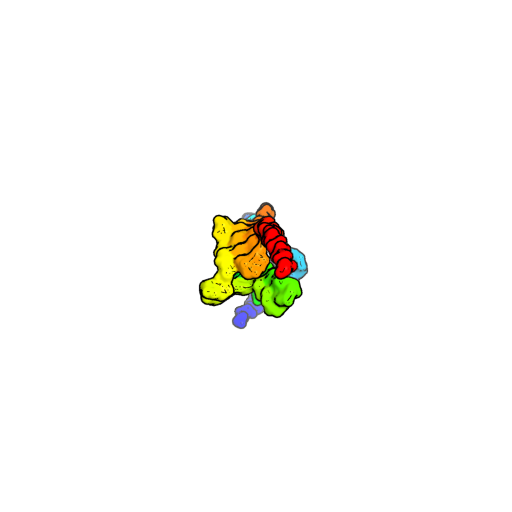00 74.25 97 ASP A CA 1
ATOM 755 C C . ASP A 1 97 ? -3.379 -13.467 16.470 1.00 74.25 97 ASP A C 1
ATOM 757 O O . ASP A 1 97 ? -4.294 -13.196 17.248 1.00 74.25 97 ASP A O 1
ATOM 761 N N . THR A 1 98 ? -2.606 -12.517 15.942 1.00 82.88 98 THR A N 1
ATOM 762 C CA . THR A 1 98 ? -2.739 -11.093 16.273 1.00 82.88 98 THR A CA 1
ATOM 763 C C . THR A 1 98 ? -3.666 -10.337 15.323 1.00 82.88 98 THR A C 1
ATOM 765 O O . THR A 1 98 ? -4.215 -9.306 15.709 1.00 82.88 98 THR A O 1
ATOM 768 N N . TRP A 1 99 ? -3.893 -10.846 14.107 1.00 89.19 99 TRP A N 1
ATOM 769 C CA . TRP A 1 99 ? -4.808 -10.238 13.143 1.00 89.19 99 TRP A CA 1
ATOM 770 C C . TRP A 1 99 ? -6.183 -10.900 13.205 1.00 89.19 99 TRP A C 1
ATOM 772 O O . TRP A 1 99 ? -6.334 -12.083 12.907 1.00 89.19 99 TRP A O 1
ATOM 782 N N . LYS A 1 100 ? -7.213 -10.120 13.536 1.00 90.31 100 LYS A N 1
ATOM 783 C CA . LYS A 1 100 ? -8.607 -10.563 13.452 1.00 90.31 100 LYS A CA 1
ATOM 784 C C . LYS A 1 100 ? -9.190 -10.082 12.133 1.00 90.31 100 LYS A C 1
ATOM 786 O O . LYS A 1 100 ? -9.629 -8.942 12.032 1.00 90.31 100 LYS A O 1
ATOM 791 N N . GLY A 1 101 ? -9.125 -10.933 11.116 1.00 91.00 101 GLY A N 1
ATOM 792 C CA . GLY A 1 101 ? -9.657 -10.628 9.797 1.00 91.00 101 GLY A CA 1
ATOM 793 C C . GLY A 1 101 ? -8.936 -11.364 8.681 1.00 91.00 101 GLY A C 1
ATOM 794 O O . GLY A 1 101 ? -8.256 -12.367 8.899 1.00 91.00 101 GLY A O 1
ATOM 795 N N . LYS A 1 102 ? -9.067 -10.851 7.459 1.00 92.75 102 LYS A N 1
ATOM 796 C CA . LYS A 1 102 ? -8.460 -11.435 6.255 1.00 92.75 102 LYS A CA 1
ATOM 797 C C . LYS A 1 102 ? -7.843 -10.346 5.408 1.00 92.75 102 LYS A C 1
ATOM 799 O O . LYS A 1 102 ? -8.408 -9.273 5.279 1.00 92.75 102 LYS A O 1
ATOM 804 N N . TYR A 1 103 ? -6.710 -10.616 4.790 1.00 94.12 103 TYR A N 1
ATOM 805 C CA . TYR A 1 103 ? -6.144 -9.716 3.799 1.00 94.12 103 TYR A CA 1
ATOM 806 C C . TYR A 1 103 ? -5.512 -10.532 2.684 1.00 94.12 103 TYR A C 1
ATOM 808 O O . TYR A 1 103 ? -5.068 -11.660 2.897 1.00 94.12 103 TYR A O 1
ATOM 816 N N . GLY A 1 104 ? -5.476 -9.967 1.486 1.00 94.69 104 GLY A N 1
ATOM 817 C CA . GLY A 1 104 ? -4.839 -10.632 0.363 1.00 94.69 104 GLY A CA 1
ATOM 818 C C . GLY A 1 104 ? -5.121 -9.951 -0.958 1.00 94.69 104 GLY A C 1
AT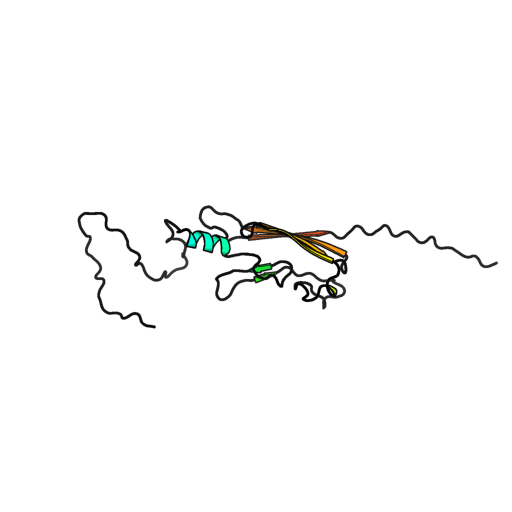OM 819 O O . GLY A 1 104 ? -6.080 -9.190 -1.103 1.00 94.69 104 GLY A O 1
ATOM 820 N N . TRP A 1 105 ? -4.260 -10.241 -1.924 1.00 95.94 105 TRP A N 1
ATOM 821 C CA . TRP A 1 105 ? -4.464 -9.842 -3.306 1.00 95.94 105 TRP A CA 1
ATOM 822 C C . TRP A 1 105 ? -5.554 -10.715 -3.920 1.00 95.94 105 TRP A C 1
ATOM 824 O O . TRP A 1 105 ? -5.426 -11.937 -3.948 1.00 95.94 105 TRP A O 1
ATOM 834 N N . THR A 1 106 ? -6.624 -10.087 -4.394 1.00 97.00 106 THR A N 1
ATOM 835 C CA . THR A 1 106 ? -7.639 -10.758 -5.212 1.00 97.00 106 THR A CA 1
ATOM 836 C C . THR A 1 106 ? -7.171 -10.847 -6.660 1.00 97.00 106 THR A C 1
ATOM 838 O O . THR A 1 106 ? -7.377 -11.867 -7.310 1.00 97.00 106 THR A O 1
ATOM 841 N N . GLU A 1 107 ? -6.469 -9.816 -7.139 1.00 97.38 107 GLU A N 1
ATOM 842 C CA . GLU A 1 107 ? -5.836 -9.762 -8.457 1.00 97.38 107 GLU A CA 1
ATOM 843 C C . GLU A 1 107 ? -4.469 -9.074 -8.338 1.00 97.38 107 GLU A C 1
ATOM 845 O O . GLU A 1 107 ? -4.344 -8.053 -7.666 1.00 97.38 107 GLU A O 1
ATOM 850 N N . HIS A 1 108 ? -3.427 -9.606 -8.978 1.00 96.19 108 HIS A N 1
ATOM 851 C CA . HIS A 1 108 ? -2.114 -8.954 -9.015 1.00 96.19 108 HIS A CA 1
ATOM 852 C C . HIS A 1 108 ? -1.315 -9.434 -10.231 1.00 96.19 108 HIS A C 1
ATOM 854 O O . HIS A 1 108 ? -0.922 -10.596 -10.297 1.00 96.19 108 HIS A O 1
ATOM 860 N N . ASP A 1 109 ? -1.038 -8.546 -11.189 1.00 93.38 109 ASP A N 1
ATOM 861 C CA . ASP A 1 109 ? -0.320 -8.901 -12.429 1.00 93.38 109 ASP A CA 1
ATOM 862 C C . ASP A 1 109 ? 1.216 -8.837 -12.285 1.00 93.38 109 ASP A C 1
ATOM 864 O O . ASP A 1 109 ? 1.960 -9.211 -13.189 1.00 93.38 109 ASP A O 1
ATOM 868 N N . GLY A 1 110 ? 1.708 -8.337 -11.146 1.00 90.50 110 GLY A N 1
ATOM 869 C CA . GLY A 1 110 ? 3.140 -8.210 -10.856 1.00 90.50 110 GLY A CA 1
ATOM 870 C C . GLY A 1 110 ? 3.793 -6.969 -11.463 1.00 90.50 110 GLY A C 1
ATOM 871 O O . GLY A 1 110 ? 4.951 -6.685 -11.162 1.00 90.50 110 GLY A O 1
ATOM 872 N N . HIS A 1 111 ? 3.071 -6.213 -12.291 1.00 86.81 111 HIS A N 1
ATOM 873 C CA . HIS A 1 111 ? 3.601 -5.042 -12.962 1.00 86.81 111 HIS A CA 1
ATOM 874 C C . HIS A 1 111 ? 2.648 -3.845 -12.958 1.00 86.81 111 HIS A C 1
ATOM 876 O O . HIS A 1 111 ? 3.039 -2.831 -12.413 1.00 86.81 111 HIS A O 1
ATOM 882 N N . SER A 1 112 ? 1.462 -3.859 -13.565 1.00 89.88 112 SER A N 1
ATOM 883 C CA . SER A 1 112 ? 0.651 -2.648 -13.798 1.00 89.88 112 SER A CA 1
ATOM 884 C C . SER A 1 112 ? -0.602 -2.548 -12.953 1.00 89.88 112 SER A C 1
ATOM 886 O O . SER A 1 112 ? -1.154 -1.456 -12.854 1.00 89.88 112 SER A O 1
ATOM 888 N N . TYR A 1 113 ? -1.049 -3.652 -12.373 1.00 94.12 113 TYR A N 1
ATOM 889 C CA . TYR A 1 113 ? -2.350 -3.740 -11.750 1.00 94.12 113 TYR A CA 1
ATOM 890 C C . TYR A 1 113 ? -2.322 -4.624 -10.513 1.00 94.12 113 TYR A C 1
ATOM 892 O O . TYR A 1 113 ? -1.772 -5.729 -10.524 1.00 94.12 113 TYR A O 1
ATOM 900 N N . ALA A 1 114 ? -2.975 -4.149 -9.458 1.00 96.50 114 ALA A N 1
ATOM 901 C CA . ALA A 1 114 ? -3.209 -4.945 -8.273 1.00 96.50 114 ALA A CA 1
ATOM 902 C C . ALA A 1 114 ? -4.510 -4.537 -7.578 1.00 96.50 114 ALA A C 1
ATOM 904 O O . ALA A 1 114 ? -4.782 -3.348 -7.422 1.00 96.50 114 ALA A O 1
ATOM 905 N N . ARG A 1 115 ? -5.288 -5.520 -7.125 1.00 97.94 115 ARG A N 1
ATOM 906 C CA . ARG A 1 115 ? -6.470 -5.349 -6.280 1.00 97.94 115 ARG A CA 1
ATOM 907 C C . ARG A 1 115 ? -6.317 -6.179 -5.018 1.00 97.94 115 ARG A C 1
ATOM 909 O O . ARG A 1 115 ? -6.045 -7.378 -5.082 1.00 97.94 115 ARG A O 1
ATOM 916 N N . GLN A 1 116 ? -6.508 -5.542 -3.875 1.00 97.38 116 GLN A N 1
ATOM 917 C CA . GLN A 1 116 ? -6.422 -6.167 -2.566 1.00 97.38 116 GLN A CA 1
ATOM 918 C C . GLN A 1 116 ? -7.740 -6.013 -1.823 1.00 97.38 116 GLN A C 1
ATOM 920 O O . GLN A 1 116 ? -8.377 -4.964 -1.891 1.00 97.38 116 GLN A O 1
ATOM 925 N N . SER A 1 117 ? -8.095 -7.033 -1.051 1.00 97.19 117 SER A N 1
ATOM 926 C CA . SER A 1 117 ? -9.132 -6.945 -0.027 1.00 97.19 117 SER A CA 1
ATOM 927 C C . SER A 1 117 ? -8.471 -6.991 1.346 1.00 97.19 117 SER A C 1
ATOM 929 O O . SER A 1 117 ? -7.607 -7.839 1.581 1.00 97.19 117 SER A O 1
ATOM 931 N N . ILE A 1 118 ? -8.878 -6.103 2.251 1.00 96.25 118 ILE A N 1
ATOM 932 C CA . ILE A 1 118 ? -8.439 -6.051 3.651 1.00 96.25 118 ILE A CA 1
ATOM 933 C C . ILE A 1 118 ? -9.692 -5.990 4.523 1.00 96.25 118 ILE A C 1
ATOM 935 O O . ILE A 1 118 ? -10.442 -5.025 4.485 1.00 96.25 118 ILE A O 1
ATOM 939 N N . GLN A 1 119 ? -9.919 -7.024 5.312 1.00 95.31 119 GLN A N 1
ATOM 940 C CA . GLN A 1 119 ? -10.997 -7.141 6.278 1.00 95.31 119 GLN A CA 1
ATOM 941 C C . GLN A 1 119 ? -10.397 -7.029 7.674 1.00 95.31 119 GLN A C 1
ATOM 943 O O . GLN A 1 119 ? -9.596 -7.880 8.058 1.00 95.31 119 GLN A O 1
ATOM 948 N N . ASP A 1 120 ? -10.799 -5.995 8.401 1.00 94.00 120 ASP A N 1
ATOM 949 C CA . ASP A 1 120 ? -10.436 -5.717 9.785 1.00 94.00 120 ASP A CA 1
ATOM 950 C C . ASP A 1 120 ? -11.656 -5.975 10.674 1.00 94.00 120 ASP A C 1
ATOM 952 O O . ASP A 1 120 ? -12.559 -5.141 10.767 1.00 94.00 120 ASP A O 1
ATOM 956 N N . ASP A 1 121 ? -11.713 -7.150 11.299 1.00 92.56 121 ASP A N 1
ATOM 957 C CA . ASP A 1 121 ? -12.853 -7.541 12.134 1.00 92.56 121 ASP A CA 1
ATOM 958 C C . ASP A 1 121 ? -12.855 -6.813 13.483 1.00 92.56 121 ASP A C 1
ATOM 960 O O . ASP A 1 121 ? -13.902 -6.723 14.121 1.00 92.56 121 ASP A O 1
ATOM 964 N N . GLU A 1 122 ? -11.708 -6.290 13.936 1.00 90.69 122 GLU A N 1
ATOM 965 C CA . GLU A 1 122 ? -11.644 -5.527 15.186 1.00 90.69 122 GLU A CA 1
ATOM 966 C C . GLU A 1 122 ? -12.279 -4.143 15.030 1.00 90.69 122 GLU A C 1
ATOM 968 O O . GLU A 1 122 ? -12.972 -3.690 15.940 1.00 90.69 122 GLU A O 1
ATOM 973 N N . LEU A 1 123 ? -12.061 -3.486 13.887 1.00 91.94 123 LEU A N 1
ATOM 974 C CA . LEU A 1 123 ? -12.716 -2.213 13.563 1.00 91.94 123 LEU A CA 1
ATOM 975 C C . LEU A 1 123 ? -14.052 -2.392 12.845 1.00 91.94 123 LEU A C 1
ATOM 977 O O . LEU A 1 123 ? -14.788 -1.425 12.676 1.00 91.94 123 LEU A O 1
ATOM 981 N N . GLY A 1 124 ? -14.360 -3.611 12.401 1.00 92.56 124 GLY A N 1
ATOM 982 C CA . GLY A 1 124 ? -15.511 -3.868 11.551 1.00 92.56 124 GLY A CA 1
ATOM 983 C C . GLY A 1 124 ? -15.425 -3.078 10.248 1.00 92.56 124 GLY A C 1
ATOM 984 O O . GLY A 1 124 ? -16.419 -2.520 9.817 1.00 92.56 124 GLY A O 1
ATOM 985 N N . VAL A 1 125 ? -14.256 -2.988 9.614 1.00 93.31 125 VAL A N 1
ATOM 986 C CA . VAL A 1 125 ? -14.092 -2.276 8.338 1.00 93.31 125 VAL A CA 1
ATOM 987 C C . VAL A 1 125 ? -13.596 -3.251 7.284 1.00 93.31 125 VAL A C 1
ATOM 989 O O . VAL A 1 125 ? -12.668 -4.024 7.509 1.00 93.31 125 VAL A O 1
ATOM 992 N N . THR A 1 126 ? -14.203 -3.209 6.101 1.00 95.56 126 THR A N 1
ATOM 993 C CA . THR A 1 126 ? -13.673 -3.886 4.913 1.00 95.56 126 THR A CA 1
ATOM 994 C C . THR A 1 126 ? -13.199 -2.840 3.919 1.00 95.56 126 THR A C 1
ATOM 996 O O . THR A 1 126 ? -13.962 -1.959 3.530 1.00 95.56 126 THR A O 1
ATOM 999 N N . MET A 1 127 ? -11.937 -2.931 3.514 1.00 96.88 127 MET A N 1
ATOM 1000 C CA . MET A 1 127 ? -11.319 -2.063 2.526 1.00 96.88 127 MET A CA 1
ATOM 1001 C C . MET A 1 127 ? -10.973 -2.835 1.260 1.00 96.88 127 MET A C 1
ATOM 1003 O O . MET A 1 127 ? -10.459 -3.953 1.309 1.00 96.88 127 MET A O 1
ATOM 1007 N N . GLU A 1 128 ? -11.185 -2.186 0.126 1.00 97.94 128 GLU A N 1
ATOM 1008 C CA . GLU A 1 128 ? -10.652 -2.592 -1.164 1.00 97.94 128 GLU A CA 1
ATOM 1009 C C . GLU A 1 128 ? -9.625 -1.554 -1.612 1.00 97.94 128 GLU A C 1
ATOM 1011 O O . GLU A 1 128 ? -9.916 -0.353 -1.669 1.00 97.94 128 GLU A O 1
ATOM 1016 N N . THR A 1 129 ? -8.420 -2.014 -1.942 1.00 97.88 129 THR A N 1
ATOM 1017 C CA . THR A 1 129 ? -7.392 -1.171 -2.553 1.00 97.88 129 THR A CA 1
ATOM 1018 C C . THR A 1 129 ? -7.182 -1.604 -3.995 1.00 97.88 129 THR A C 1
ATOM 1020 O O . THR A 1 129 ? -7.151 -2.791 -4.309 1.00 97.88 129 THR A O 1
ATOM 1023 N N . THR A 1 130 ? -7.075 -0.638 -4.902 1.00 97.88 130 THR A N 1
ATOM 1024 C CA . THR A 1 130 ? -6.753 -0.891 -6.308 1.00 97.88 130 THR A CA 1
ATOM 1025 C C . THR A 1 130 ? -5.610 0.016 -6.731 1.00 97.88 130 THR A C 1
ATOM 1027 O O . THR A 1 130 ? -5.738 1.239 -6.690 1.00 97.88 130 THR A O 1
ATOM 1030 N N . LEU A 1 131 ? -4.506 -0.587 -7.157 1.00 96.25 131 LEU A N 1
ATOM 1031 C CA . LEU A 1 131 ? -3.345 0.079 -7.726 1.00 96.25 131 LEU A CA 1
ATOM 1032 C C . LEU A 1 131 ? -3.362 -0.080 -9.245 1.00 96.25 131 LEU A C 1
ATOM 1034 O O . LEU A 1 131 ? -3.439 -1.196 -9.759 1.00 96.25 131 LEU A O 1
ATOM 1038 N N . VAL A 1 132 ? -3.228 1.035 -9.958 1.00 94.88 132 VAL A N 1
ATOM 1039 C CA . VAL A 1 132 ? -3.064 1.062 -11.414 1.00 94.88 132 VAL A CA 1
ATOM 1040 C C . VAL A 1 132 ? -1.828 1.880 -11.748 1.00 94.88 132 VAL A C 1
ATOM 1042 O O . VAL A 1 132 ? -1.679 2.996 -11.256 1.00 94.88 132 VAL A O 1
ATOM 1045 N N . LYS A 1 133 ? -0.951 1.355 -12.604 1.00 90.69 133 LYS A N 1
ATOM 1046 C CA . LYS A 1 133 ? 0.149 2.123 -13.198 1.00 90.69 133 LYS A CA 1
ATOM 1047 C C . LYS A 1 133 ? -0.230 2.542 -14.605 1.00 90.69 133 LYS A C 1
ATOM 1049 O O . LYS A 1 133 ? -0.619 1.692 -15.412 1.00 90.69 133 LYS A O 1
ATOM 1054 N N . GLN A 1 134 ? -0.114 3.833 -14.896 1.00 83.88 134 GLN A N 1
ATOM 1055 C CA . GLN A 1 134 ? -0.414 4.333 -16.230 1.00 83.88 134 GLN A CA 1
ATOM 1056 C C . GLN A 1 134 ? 0.638 3.840 -17.227 1.00 83.88 134 GLN A C 1
ATOM 1058 O O . GLN A 1 134 ? 1.828 3.720 -16.917 1.00 83.88 134 GLN A O 1
ATOM 1063 N N . LYS A 1 135 ? 0.174 3.509 -18.432 1.00 74.69 135 LYS A N 1
ATOM 1064 C CA . LYS A 1 135 ? 1.029 3.171 -19.567 1.00 74.69 135 LYS A CA 1
ATOM 1065 C C . LYS A 1 135 ? 1.019 4.367 -20.508 1.00 74.69 135 LYS A C 1
ATOM 1067 O O . LYS A 1 135 ? -0.007 4.616 -21.132 1.00 74.69 135 LYS A O 1
ATOM 1072 N N . HIS A 1 136 ? 2.142 5.067 -20.620 1.00 67.88 136 HIS A N 1
ATOM 1073 C CA . HIS A 1 136 ? 2.347 6.071 -21.663 1.00 67.88 136 HIS A CA 1
ATOM 1074 C C . HIS A 1 136 ? 3.210 5.476 -22.777 1.00 67.88 136 HIS A C 1
ATOM 1076 O O . HIS A 1 136 ? 4.068 4.633 -22.513 1.00 67.88 136 HIS A O 1
ATOM 1082 N N . GLU A 1 137 ? 3.011 5.925 -24.021 1.00 59.03 137 GLU A N 1
ATOM 1083 C CA . GLU A 1 137 ? 3.772 5.451 -25.196 1.00 59.03 137 GLU A CA 1
ATOM 1084 C C . GLU A 1 137 ? 5.289 5.646 -25.046 1.00 59.03 137 GLU A C 1
ATOM 1086 O O . GLU A 1 137 ? 6.068 4.883 -25.610 1.00 59.03 137 GLU A O 1
ATOM 1091 N N . ARG A 1 138 ? 5.705 6.655 -24.269 1.00 55.22 138 ARG A N 1
ATOM 1092 C CA . ARG A 1 138 ? 7.113 7.031 -24.056 1.00 55.22 138 ARG A CA 1
ATOM 1093 C C . ARG A 1 138 ? 7.613 6.853 -22.623 1.00 55.22 138 ARG A C 1
ATOM 1095 O O . ARG A 1 138 ? 8.817 6.885 -22.404 1.00 55.22 138 ARG A O 1
ATOM 1102 N N . ASP A 1 139 ? 6.719 6.635 -21.659 1.00 60.62 139 ASP A N 1
ATOM 1103 C CA . ASP A 1 139 ? 7.089 6.388 -20.263 1.00 60.62 139 ASP A CA 1
ATOM 1104 C C . ASP A 1 139 ? 6.252 5.244 -19.691 1.00 60.62 139 ASP A C 1
ATOM 1106 O O . ASP A 1 139 ? 5.065 5.365 -19.374 1.00 60.62 139 ASP A O 1
ATOM 1110 N N . THR A 1 140 ? 6.875 4.073 -19.590 1.00 60.56 140 THR A N 1
ATOM 1111 C CA . THR A 1 140 ? 6.216 2.917 -18.994 1.00 60.56 140 THR A CA 1
ATOM 1112 C C . THR A 1 140 ? 6.406 2.970 -17.487 1.00 60.56 140 THR A C 1
ATOM 1114 O O . THR A 1 140 ? 7.435 2.537 -16.977 1.00 60.56 140 THR A O 1
ATOM 1117 N N . GLY A 1 141 ? 5.382 3.439 -16.774 1.00 63.53 141 GLY A N 1
ATOM 1118 C CA . GLY A 1 141 ? 5.266 3.247 -15.334 1.00 63.53 141 GLY A CA 1
ATOM 1119 C C . GLY A 1 141 ? 5.877 4.335 -14.462 1.00 63.53 141 GLY A C 1
ATOM 1120 O O . GLY A 1 141 ? 6.286 3.988 -13.365 1.00 63.53 141 GLY A O 1
ATOM 1121 N N . GLY A 1 142 ? 5.937 5.598 -14.899 1.00 75.06 142 GLY A N 1
ATOM 1122 C CA . GLY A 1 142 ? 6.272 6.736 -14.029 1.00 75.06 142 GLY A CA 1
ATOM 1123 C C . GLY A 1 142 ? 5.148 7.108 -13.053 1.00 75.06 142 GLY A C 1
ATOM 1124 O O . GLY A 1 142 ? 5.410 7.418 -11.891 1.00 75.06 142 GLY A O 1
ATOM 1125 N N . GLU A 1 143 ? 3.897 6.985 -13.498 1.00 87.75 143 GLU A N 1
ATOM 1126 C CA . GLU A 1 143 ? 2.706 7.374 -12.742 1.00 87.75 143 GLU A CA 1
ATOM 1127 C C . GLU A 1 143 ? 1.919 6.158 -12.249 1.00 87.75 143 GLU A C 1
ATOM 1129 O O . GLU A 1 143 ? 1.741 5.153 -12.949 1.00 87.75 143 GLU A O 1
ATOM 1134 N N . TRP A 1 144 ? 1.405 6.266 -11.028 1.00 92.00 144 TRP A N 1
ATOM 1135 C CA . TRP A 1 144 ? 0.543 5.268 -10.418 1.00 92.00 144 TRP A CA 1
ATOM 1136 C C . TRP A 1 144 ? -0.598 5.941 -9.660 1.00 92.00 144 TRP A C 1
ATOM 1138 O O . TRP A 1 144 ? -0.474 7.054 -9.155 1.00 92.00 144 TRP A O 1
ATOM 1148 N N . THR A 1 145 ? -1.731 5.255 -9.587 1.00 95.31 145 THR A N 1
ATOM 1149 C CA . THR A 1 145 ? -2.922 5.700 -8.868 1.00 95.31 145 THR A CA 1
ATOM 1150 C C . THR A 1 145 ? -3.348 4.605 -7.911 1.00 95.31 145 THR A C 1
ATOM 1152 O O . THR A 1 145 ? -3.501 3.451 -8.313 1.00 95.31 145 THR A O 1
ATOM 1155 N N . LEU A 1 146 ? -3.553 4.978 -6.649 1.00 96.19 146 LEU A N 1
ATOM 1156 C CA . LEU A 1 146 ? -4.107 4.106 -5.623 1.00 96.19 146 LEU A CA 1
ATOM 1157 C C . LEU A 1 146 ? -5.527 4.568 -5.291 1.00 96.19 146 LEU A C 1
ATOM 1159 O O . LEU A 1 146 ? -5.724 5.672 -4.788 1.00 96.19 146 LEU A O 1
ATOM 1163 N N . ARG A 1 147 ? -6.513 3.713 -5.549 1.00 97.31 147 ARG A N 1
ATOM 1164 C CA . ARG A 1 147 ? -7.882 3.881 -5.062 1.00 97.31 147 ARG A CA 1
ATOM 1165 C C . ARG A 1 147 ? -8.045 3.083 -3.778 1.00 97.31 147 ARG A C 1
ATOM 1167 O O . ARG A 1 147 ? -7.682 1.910 -3.741 1.00 97.31 147 ARG A O 1
ATOM 1174 N N . VAL A 1 148 ? -8.641 3.703 -2.767 1.00 97.19 148 VAL A N 1
ATOM 1175 C CA . VAL A 1 148 ? -9.041 3.046 -1.522 1.00 97.19 148 VAL A CA 1
ATOM 1176 C C . VAL A 1 148 ? -10.543 3.237 -1.359 1.00 97.19 148 VAL A C 1
ATOM 1178 O O . VAL A 1 148 ? -11.044 4.353 -1.473 1.00 97.19 148 VAL A O 1
ATOM 1181 N N . SER A 1 149 ? -11.262 2.143 -1.142 1.00 96.88 149 SER A N 1
ATOM 1182 C CA . SER A 1 149 ? -12.685 2.136 -0.816 1.00 96.88 149 SER A CA 1
ATOM 1183 C C . SER A 1 149 ? -12.853 1.422 0.510 1.00 96.88 149 SER A C 1
ATOM 1185 O O . SER A 1 149 ? -12.314 0.334 0.669 1.00 96.88 149 SER A O 1
ATOM 1187 N N . ALA A 1 150 ? -13.595 2.004 1.444 1.00 94.81 150 ALA A N 1
ATOM 1188 C CA . ALA A 1 150 ? -13.882 1.397 2.736 1.00 94.81 150 ALA A CA 1
ATOM 1189 C C . ALA A 1 150 ? -15.394 1.283 2.918 1.00 94.81 150 ALA A C 1
ATOM 1191 O O . ALA A 1 150 ? -16.139 2.206 2.586 1.00 94.81 150 ALA A O 1
ATOM 1192 N N . THR A 1 151 ? -15.841 0.148 3.439 1.00 93.94 151 THR A N 1
ATOM 1193 C CA . THR A 1 151 ? -17.231 -0.087 3.812 1.00 93.94 151 THR A CA 1
ATOM 1194 C C . THR A 1 151 ? -17.286 -0.618 5.230 1.00 93.94 151 THR A C 1
ATOM 1196 O O . THR A 1 151 ? -16.634 -1.615 5.553 1.00 93.94 151 THR A O 1
ATOM 1199 N N . GLU A 1 152 ? -18.111 0.017 6.047 1.00 84.38 152 GLU A N 1
ATOM 1200 C CA . GLU A 1 152 ? -18.555 -0.535 7.319 1.00 84.38 152 GLU A CA 1
ATOM 1201 C C . GLU A 1 152 ? -19.718 -1.506 7.042 1.00 84.38 152 GLU A C 1
ATOM 1203 O O . GLU A 1 152 ? -20.592 -1.213 6.212 1.00 84.38 152 GLU A O 1
ATOM 1208 N N . PRO A 1 153 ? -19.766 -2.686 7.680 1.00 65.44 153 PRO A N 1
ATOM 1209 C CA . PRO A 1 153 ? -20.928 -3.541 7.621 1.00 65.44 153 PRO A CA 1
ATOM 1210 C C . PRO A 1 153 ? -22.101 -2.765 8.214 1.00 65.44 153 PRO A C 1
ATOM 1212 O O . PRO A 1 153 ? -21.991 -2.162 9.282 1.00 65.44 153 PRO A O 1
ATOM 1215 N N . LYS A 1 154 ? -23.247 -2.803 7.524 1.00 54.91 154 LYS A N 1
ATOM 1216 C CA . LYS A 1 154 ? -24.510 -2.307 8.079 1.00 54.91 154 LYS A CA 1
ATOM 1217 C C . LYS A 1 154 ? -24.656 -2.904 9.474 1.00 54.91 154 LYS A C 1
ATOM 1219 O O . LYS A 1 154 ? -24.611 -4.131 9.612 1.00 54.91 154 LYS A O 1
ATOM 1224 N N . SER A 1 155 ? -24.795 -2.051 10.487 1.00 48.50 155 SER A N 1
ATOM 1225 C CA . SER A 1 155 ? -25.079 -2.506 11.840 1.00 48.50 155 SER A CA 1
ATOM 1226 C C . SER A 1 155 ? -26.220 -3.522 11.768 1.00 48.50 155 SER A C 1
ATOM 1228 O O . SER A 1 155 ? -27.227 -3.306 11.085 1.00 48.50 155 SER A O 1
ATOM 1230 N N . LYS A 1 156 ? -26.050 -4.687 12.409 1.00 47.50 156 LYS A N 1
ATOM 1231 C CA . LYS A 1 156 ? -27.195 -5.580 12.619 1.00 47.50 156 LYS A CA 1
ATOM 1232 C C . LYS A 1 156 ? -28.268 -4.713 13.285 1.00 47.50 156 LYS A C 1
ATOM 1234 O O . LYS A 1 156 ? -27.909 -4.023 14.243 1.00 47.50 156 LYS A O 1
ATOM 1239 N N . PRO A 1 157 ? -29.527 -4.697 12.804 1.00 41.81 157 PRO A N 1
ATOM 1240 C CA . PRO A 1 157 ? -30.569 -3.933 13.470 1.00 41.81 157 PRO A CA 1
ATOM 1241 C C . PRO A 1 157 ? -30.545 -4.340 14.940 1.00 41.81 157 PRO A C 1
ATOM 1243 O O . PRO A 1 157 ? -30.630 -5.532 15.254 1.00 41.81 157 PRO A O 1
ATOM 1246 N N . GLN A 1 158 ? -30.317 -3.366 15.826 1.00 46.75 158 GLN A N 1
ATOM 1247 C CA . GLN A 1 158 ? -30.403 -3.594 17.257 1.00 46.75 158 GLN A CA 1
ATOM 1248 C C . GLN A 1 158 ? -31.805 -4.136 17.499 1.00 46.75 158 GLN A C 1
ATOM 1250 O O . GLN A 1 158 ? -32.800 -3.433 17.329 1.00 46.75 158 GLN A O 1
ATOM 1255 N N . ARG A 1 159 ? -31.890 -5.424 17.836 1.00 43.25 159 ARG A N 1
ATOM 1256 C CA . ARG A 1 159 ? -33.105 -5.994 18.390 1.00 43.25 159 ARG A CA 1
ATOM 1257 C C . ARG A 1 159 ? -33.316 -5.222 19.684 1.00 43.25 159 ARG A C 1
ATOM 1259 O O . ARG A 1 159 ? -32.588 -5.466 20.645 1.00 43.25 159 ARG A O 1
ATOM 1266 N N . HIS A 1 160 ? -34.211 -4.234 19.659 1.00 44.72 160 HIS A N 1
ATOM 1267 C CA . HIS A 1 160 ? -34.679 -3.574 20.867 1.00 44.72 160 HIS A CA 1
ATOM 1268 C C . HIS A 1 160 ? -35.044 -4.703 21.828 1.00 44.72 160 HIS A C 1
ATOM 1270 O O . HIS A 1 160 ? -35.892 -5.536 21.513 1.00 44.72 160 HIS A O 1
ATOM 1276 N N . GLN A 1 161 ? -34.295 -4.828 22.924 1.00 52.16 161 GLN A N 1
ATOM 1277 C CA . GLN A 1 161 ? -34.704 -5.714 23.996 1.00 52.16 161 GLN A CA 1
ATOM 1278 C C . GLN A 1 161 ? -35.996 -5.101 24.515 1.00 52.16 161 GLN A C 1
ATOM 1280 O O . GLN A 1 161 ? -35.977 -3.973 25.008 1.00 52.16 161 GLN A O 1
ATOM 1285 N N . ASP A 1 162 ? -37.110 -5.798 24.303 1.00 48.56 162 ASP A N 1
ATOM 1286 C CA . ASP A 1 162 ? -38.387 -5.435 24.889 1.00 48.56 162 ASP A CA 1
ATOM 1287 C C . ASP A 1 162 ? -38.152 -5.266 26.390 1.00 48.56 162 ASP A C 1
ATOM 1289 O O . ASP A 1 162 ? -37.815 -6.222 27.095 1.00 48.56 162 ASP A O 1
ATOM 1293 N N . ALA A 1 163 ? -38.233 -4.023 26.863 1.00 56.06 163 ALA A N 1
ATOM 1294 C CA . ALA A 1 163 ? -38.116 -3.715 28.271 1.00 56.06 163 ALA A CA 1
ATOM 1295 C C . ALA A 1 163 ? -39.268 -4.429 28.984 1.00 56.06 163 ALA A C 1
ATOM 1297 O O . ALA A 1 163 ? -40.420 -4.006 28.900 1.00 56.06 163 ALA A O 1
ATOM 1298 N N . GLN A 1 164 ? -38.975 -5.537 29.665 1.00 55.88 164 GLN A N 1
ATOM 1299 C CA . GLN A 1 164 ? -39.935 -6.137 30.578 1.00 55.88 164 GLN A CA 1
ATOM 1300 C C . GLN A 1 164 ? -40.083 -5.205 31.780 1.00 55.88 164 GLN A C 1
ATOM 1302 O O . GLN A 1 164 ? -39.257 -5.180 32.690 1.00 55.88 164 GLN A O 1
ATOM 1307 N N . THR A 1 165 ? -41.145 -4.403 31.762 1.00 54.81 165 THR A N 1
ATOM 1308 C CA . THR A 1 165 ? -41.632 -3.689 32.938 1.00 54.81 165 THR A CA 1
ATOM 1309 C C . THR A 1 165 ? -42.266 -4.704 33.883 1.00 54.81 165 THR A C 1
ATOM 1311 O O . THR A 1 165 ? -43.413 -5.108 33.702 1.00 54.81 165 THR A O 1
ATOM 1314 N N . THR A 1 166 ? -41.518 -5.138 34.893 1.00 52.50 166 THR A N 1
ATOM 1315 C CA . THR A 1 166 ? -42.081 -5.903 36.008 1.00 52.50 166 THR A CA 1
ATOM 1316 C C . THR A 1 166 ? -42.785 -4.933 36.951 1.00 52.50 166 THR A C 1
ATOM 1318 O O . THR A 1 166 ? -42.138 -4.115 37.602 1.00 52.50 166 THR A O 1
ATOM 1321 N N . PHE A 1 167 ? -44.112 -5.014 37.023 1.00 46.47 167 PHE A N 1
ATOM 1322 C CA . PHE A 1 167 ? -44.885 -4.344 38.065 1.00 46.47 167 PHE A CA 1
ATOM 1323 C C . PHE A 1 167 ? -44.814 -5.178 39.348 1.00 46.47 167 PHE A C 1
ATOM 1325 O O . PHE A 1 167 ? -45.113 -6.370 39.330 1.00 46.47 167 PHE A O 1
ATOM 1332 N N . LEU A 1 168 ? -44.400 -4.553 40.450 1.00 45.00 168 LEU A N 1
ATOM 1333 C CA . LEU A 1 168 ? -44.519 -5.124 41.790 1.00 45.00 168 LEU A CA 1
ATOM 1334 C C . LEU A 1 168 ? -45.939 -4.843 42.306 1.00 45.00 168 LEU A C 1
ATOM 1336 O O . LEU A 1 168 ? -46.370 -3.689 42.281 1.00 45.00 168 LEU A O 1
ATOM 1340 N N . SER A 1 169 ? -46.649 -5.895 42.722 1.00 58.66 169 SER A N 1
ATOM 1341 C CA . SER A 1 169 ? -47.943 -5.836 43.422 1.00 58.66 169 SER A CA 1
ATOM 1342 C C . SER A 1 169 ? -47.761 -5.841 44.930 1.00 58.66 169 SER A C 1
ATOM 1344 O O . SER A 1 169 ? -46.951 -6.686 45.381 1.00 58.66 169 SER A O 1
#

pLDDT: mean 72.8, std 24.01, range [26.0, 97.94]

Sequence (169 aa):
MYCDQTETCESGKRSKGGAVACAADCGVCESDQALQCDAEAGFDTLYRNRMKWGTYAPHLFCSVRHKTHPQPLLASLMWYDVERPDKVRYKVPETSDTWKGKYGWTEHDGHSYARQSIQDDELGVTMETTLVKQKHERDTGGEWTLRVSATEPKSKPQRHQDAQTTFLS

Secondary structure (DSSP, 8-state):
-PPP--S---S-----SS-----S------SS-TTS--TT--HHHHHHHHTSEE---TTBSSEEEESS-SS--EEE--EEETTEEEEEE-BPPSSGGG--EEEEEEEE-SSSEEEEEEEETTTTEEEEEEEEEEE-SS-EEEEEEEEEEEEPPPPPP------------

Organism: Hemiselmis andersenii (NCBI:txid464988)

Foldseek 3Di:
DDDDDDDDDDPDDDDPDDDDDPPDDDDDDDDDCPQPDCPPQPPVNLVLLQQQWDQPCQQWQGKIWGDPDPPIDIDWDWDDDPVCPVDIHTGDDPDPVVADWDKDWPDDPPTAKTWMWTQGVVVQKIKIKIKGFDCDPRGNGPDMDIDIDMDHPDPDPPPPPPPPPDDDD

Radius of gyration: 28.33 Å; chains: 1; bounding box: 93×35×91 Å

InterPro domains:
  IPR004888 Glycoside hydrolase family 63 [PTHR10412] (39-163)
  IPR031631 Glycosyl hydrolase family 63, N-terminal [PF16923] (51-160)
  IPR038518 Glycosyl hydrolase family 63, N-terminal domain superfamily [G3DSA:2.70.98.110] (40-168)